Protein AF-A0A2V6X975-F1 (afdb_monomer_lite)

Secondary structure (DSSP, 8-state):
------PPP-----HHHHHHHHHHHHHHHHHHHHH--SSHHHHHH-HHHHHHHHHHHHHHHHHHHHHHHHHHHHTTPPPPP-

Foldseek 3Di:
DDDDDPDDPPLDLPPVLLVVLVVLLVVLVVQLVVLPDPDPVVCVPDPVNVVSNVVSVVRNVVSVVVSVVSNCVSVVHDDDDD

Sequence (82 aa):
MPRGSCGPPRHVVDSALVAAKIAAARDATARVRAVLPASADAFIVDRTAREVVTLNLFVAIQACLDLAAHWLADAGWDMPAT

Radius of gyration: 19.52 Å; chains: 1; bounding box: 44×18×61 Å

pLDDT: mean 88.79, std 14.52, range [45.38, 98.62]

Structure (mmCIF, N/CA/C/O backbone):
data_AF-A0A2V6X975-F1
#
_entry.id   AF-A0A2V6X975-F1
#
loop_
_atom_site.group_PDB
_atom_site.id
_atom_site.type_symbol
_atom_site.label_atom_id
_atom_site.label_alt_id
_atom_site.label_comp_id
_atom_site.label_asym_id
_atom_site.label_entity_id
_atom_site.label_seq_id
_atom_site.pdbx_PDB_ins_code
_atom_site.Cartn_x
_atom_site.Cartn_y
_atom_site.Cartn_z
_atom_site.occupancy
_atom_site.B_iso_or_equiv
_atom_site.auth_seq_id
_atom_site.auth_comp_id
_atom_site.auth_asym_id
_atom_site.auth_atom_id
_atom_site.pdbx_PDB_model_num
ATOM 1 N N . MET A 1 1 ? 27.759 5.706 -42.580 1.00 45.38 1 MET A N 1
ATOM 2 C CA . MET A 1 1 ? 26.631 4.875 -42.108 1.00 45.38 1 MET A CA 1
ATOM 3 C C . MET A 1 1 ? 27.161 3.789 -41.180 1.00 45.38 1 MET A C 1
ATOM 5 O O . MET A 1 1 ? 27.803 2.878 -41.690 1.00 45.38 1 MET A O 1
ATOM 9 N N . PRO A 1 2 ? 26.925 3.838 -39.860 1.00 52.97 2 PRO A N 1
ATOM 10 C CA . PRO A 1 2 ? 26.982 2.649 -39.023 1.00 52.97 2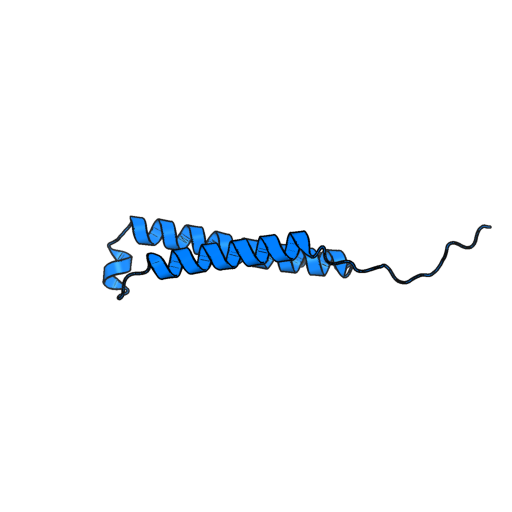 PRO A CA 1
ATOM 11 C C . PRO A 1 2 ? 25.560 2.151 -38.733 1.00 52.97 2 PRO A C 1
ATOM 13 O O . PRO A 1 2 ? 24.691 2.910 -38.310 1.00 52.97 2 PRO A O 1
ATOM 16 N N . ARG A 1 3 ? 25.320 0.863 -38.993 1.00 57.69 3 ARG A N 1
ATOM 17 C CA . ARG A 1 3 ? 24.089 0.159 -38.620 1.00 57.69 3 ARG A CA 1
ATOM 18 C C . ARG A 1 3 ? 24.129 -0.115 -37.116 1.00 57.69 3 ARG A C 1
ATOM 20 O O . ARG A 1 3 ? 24.863 -0.994 -36.675 1.00 57.69 3 ARG A O 1
ATOM 27 N N . GLY A 1 4 ? 23.372 0.661 -36.344 1.00 53.78 4 GLY A N 1
ATOM 28 C CA . GLY A 1 4 ? 23.125 0.401 -34.928 1.00 53.78 4 GLY A CA 1
ATOM 29 C C . GLY A 1 4 ? 22.148 -0.762 -34.762 1.00 53.78 4 GLY A C 1
ATOM 30 O O . GLY A 1 4 ? 21.024 -0.703 -35.245 1.00 53.78 4 GLY A O 1
ATOM 31 N N . SER A 1 5 ? 22.632 -1.823 -34.124 1.00 59.50 5 SER A N 1
ATOM 32 C CA . SER A 1 5 ? 21.930 -3.011 -33.623 1.00 59.50 5 SER A CA 1
ATOM 33 C C . SER A 1 5 ? 20.434 -2.821 -33.294 1.00 59.50 5 SER A C 1
ATOM 35 O O . SER A 1 5 ? 20.094 -2.188 -32.298 1.00 59.50 5 SER A O 1
ATOM 37 N N . CYS A 1 6 ? 19.546 -3.466 -34.060 1.00 54.62 6 CYS A N 1
ATOM 38 C CA . CYS A 1 6 ? 18.137 -3.690 -33.705 1.00 54.62 6 CYS A CA 1
ATOM 39 C C . CYS A 1 6 ? 18.008 -4.896 -32.753 1.00 54.62 6 CYS A C 1
ATOM 41 O O . CYS A 1 6 ? 17.577 -5.971 -33.166 1.00 54.62 6 CYS A O 1
ATOM 43 N N . GLY A 1 7 ? 18.413 -4.743 -31.492 1.00 60.94 7 GLY A N 1
ATOM 44 C CA . GLY A 1 7 ? 17.985 -5.655 -30.425 1.00 60.94 7 GLY A CA 1
ATOM 45 C C . GLY A 1 7 ? 16.732 -5.086 -29.751 1.00 60.94 7 GLY A C 1
ATOM 46 O O . GLY A 1 7 ? 16.686 -3.867 -29.575 1.00 60.94 7 GLY A O 1
ATOM 47 N N . PRO A 1 8 ? 15.720 -5.898 -29.382 1.00 54.53 8 PRO A N 1
ATOM 48 C CA . PRO A 1 8 ? 14.598 -5.391 -28.596 1.00 54.53 8 PRO A CA 1
ATOM 49 C C . PRO A 1 8 ? 15.128 -4.802 -27.276 1.00 54.53 8 PRO A C 1
ATOM 51 O O . PRO A 1 8 ? 16.126 -5.316 -26.751 1.00 54.53 8 PRO A O 1
ATOM 54 N N . PRO A 1 9 ? 14.514 -3.728 -26.741 1.00 59.09 9 PRO A N 1
ATOM 55 C CA . PRO A 1 9 ? 14.924 -3.170 -25.462 1.00 59.09 9 PRO A CA 1
ATOM 56 C C . PRO A 1 9 ? 14.897 -4.281 -24.413 1.00 59.09 9 PRO A C 1
ATOM 58 O O . PRO A 1 9 ? 13.949 -5.062 -24.316 1.00 59.09 9 PRO A O 1
ATOM 61 N N . ARG A 1 10 ? 15.994 -4.408 -23.667 1.00 58.16 10 ARG A N 1
ATOM 62 C CA . ARG A 1 10 ? 16.087 -5.373 -22.579 1.00 58.16 10 ARG A CA 1
ATOM 63 C C . ARG A 1 10 ? 15.262 -4.794 -21.433 1.00 58.16 10 ARG A C 1
ATOM 65 O O . ARG A 1 10 ? 15.777 -4.005 -20.654 1.00 58.16 10 ARG A O 1
ATOM 72 N N . HIS A 1 11 ? 13.983 -5.148 -21.405 1.00 63.16 11 HIS A N 1
ATOM 73 C CA . HIS A 1 11 ? 13.088 -4.933 -20.275 1.00 63.16 11 HIS A CA 1
ATOM 74 C C . HIS A 1 11 ? 13.683 -5.649 -19.071 1.00 63.16 11 HIS A C 1
ATOM 76 O O . HIS A 1 11 ? 13.729 -6.884 -19.030 1.00 63.16 11 HIS A O 1
ATOM 82 N N . VAL A 1 12 ? 14.239 -4.888 -18.139 1.00 65.94 12 VAL A N 1
ATOM 83 C CA . VAL A 1 12 ? 14.775 -5.439 -16.901 1.00 65.94 12 VAL A CA 1
ATOM 84 C C . VAL A 1 12 ? 14.121 -4.663 -15.787 1.00 65.94 12 VAL A C 1
ATOM 86 O O . VAL A 1 12 ? 14.693 -3.747 -15.201 1.00 65.94 12 VAL A O 1
ATOM 89 N N . VAL A 1 13 ? 12.901 -5.086 -15.479 1.00 81.31 13 VAL A N 1
ATOM 90 C CA . VAL A 1 13 ? 12.300 -4.854 -14.176 1.00 81.31 13 VAL A CA 1
ATOM 91 C C . VAL A 1 13 ? 13.362 -5.136 -13.110 1.00 81.31 13 VAL A C 1
ATOM 93 O O . VAL A 1 13 ? 13.769 -6.281 -12.910 1.00 81.31 13 VAL A O 1
ATOM 96 N N . ASP A 1 14 ? 13.829 -4.083 -12.442 1.00 91.25 14 ASP A N 1
ATOM 97 C CA . ASP A 1 14 ? 14.777 -4.202 -11.338 1.00 91.25 14 ASP A CA 1
ATOM 98 C C . ASP A 1 14 ? 14.171 -5.053 -10.210 1.00 91.25 14 ASP A C 1
ATOM 100 O O . ASP A 1 14 ? 13.262 -4.636 -9.486 1.00 91.25 14 ASP A O 1
ATOM 104 N N . SER A 1 15 ? 14.687 -6.273 -10.059 1.00 90.50 15 SER A N 1
ATOM 105 C CA . SER A 1 15 ? 14.211 -7.236 -9.070 1.00 90.50 15 SER A CA 1
ATOM 106 C C . SER A 1 15 ? 14.450 -6.785 -7.631 1.00 90.50 15 SER A C 1
ATOM 108 O O . SER A 1 15 ? 13.669 -7.146 -6.751 1.00 90.50 15 SER A O 1
ATOM 110 N N . ALA A 1 16 ? 15.511 -6.014 -7.374 1.00 92.75 16 ALA A N 1
ATOM 111 C CA . ALA A 1 16 ? 15.804 -5.506 -6.038 1.00 92.75 16 ALA A CA 1
ATOM 112 C C . ALA A 1 16 ? 14.805 -4.407 -5.659 1.00 92.75 16 ALA A C 1
ATOM 114 O O . ALA A 1 16 ? 14.255 -4.433 -4.555 1.00 92.75 16 ALA A O 1
ATOM 115 N N . LEU A 1 17 ? 14.499 -3.505 -6.598 1.00 92.25 17 LEU A N 1
ATOM 116 C CA . LEU A 1 17 ? 13.449 -2.502 -6.418 1.00 92.25 17 LEU A CA 1
ATOM 117 C C . LEU A 1 17 ? 12.088 -3.166 -6.175 1.00 92.25 17 LEU A C 1
ATOM 119 O O . LEU A 1 17 ? 11.400 -2.825 -5.210 1.00 92.25 17 LEU A O 1
ATOM 123 N N . VAL A 1 18 ? 11.718 -4.149 -7.001 1.00 95.50 18 VAL A N 1
ATOM 124 C CA . VAL A 1 18 ? 10.450 -4.878 -6.845 1.00 95.50 18 VAL A CA 1
ATOM 125 C C . VAL A 1 18 ? 10.376 -5.580 -5.491 1.00 95.50 18 VAL A C 1
ATOM 127 O O . VAL A 1 18 ? 9.375 -5.445 -4.785 1.00 95.50 18 VAL A O 1
ATOM 130 N N . ALA A 1 19 ? 11.435 -6.288 -5.091 1.00 96.69 19 ALA A N 1
ATOM 131 C CA . ALA A 1 19 ? 11.483 -6.962 -3.798 1.00 96.69 19 ALA A CA 1
ATOM 132 C C . ALA A 1 19 ? 11.316 -5.971 -2.636 1.00 96.69 19 ALA A C 1
ATOM 134 O O . ALA A 1 19 ? 10.536 -6.235 -1.718 1.00 96.69 19 ALA A O 1
ATOM 135 N N . ALA A 1 20 ? 11.979 -4.812 -2.701 1.00 96.94 20 ALA A N 1
ATOM 136 C CA . ALA A 1 20 ? 11.865 -3.768 -1.687 1.00 96.94 20 ALA A CA 1
ATOM 137 C C . ALA A 1 20 ? 10.438 -3.197 -1.591 1.00 96.94 20 ALA A C 1
ATOM 139 O O . ALA A 1 20 ? 9.917 -3.030 -0.487 1.00 96.94 20 ALA A O 1
ATOM 140 N N . LYS A 1 21 ? 9.767 -2.947 -2.723 1.00 97.56 21 LYS A N 1
ATOM 141 C CA . LYS A 1 21 ? 8.380 -2.445 -2.733 1.00 97.56 21 LYS A CA 1
ATOM 142 C C . LYS A 1 21 ? 7.379 -3.487 -2.230 1.00 97.56 21 LYS A C 1
ATOM 144 O O . LYS A 1 21 ? 6.490 -3.146 -1.451 1.00 97.56 21 LYS A O 1
ATOM 149 N N . ILE A 1 22 ? 7.555 -4.761 -2.590 1.00 98.19 22 ILE A N 1
ATOM 150 C CA . ILE A 1 22 ? 6.735 -5.861 -2.054 1.00 98.19 22 ILE A CA 1
ATOM 151 C C . ILE A 1 22 ? 6.930 -5.993 -0.539 1.00 98.19 22 ILE A C 1
ATOM 153 O O . ILE A 1 22 ? 5.947 -6.164 0.184 1.00 98.19 22 ILE A O 1
ATOM 157 N N . ALA A 1 23 ? 8.169 -5.905 -0.049 1.00 98.38 23 ALA A N 1
ATOM 158 C CA . ALA A 1 23 ? 8.454 -5.931 1.383 1.00 98.38 23 ALA A CA 1
ATOM 159 C C . ALA A 1 23 ? 7.766 -4.763 2.107 1.00 98.38 23 ALA A C 1
ATOM 161 O O . ALA A 1 23 ? 7.048 -4.992 3.076 1.00 98.38 23 ALA A O 1
ATOM 162 N N . ALA A 1 24 ? 7.866 -3.542 1.571 1.00 98.12 24 ALA A N 1
ATOM 163 C CA . ALA A 1 24 ? 7.195 -2.372 2.135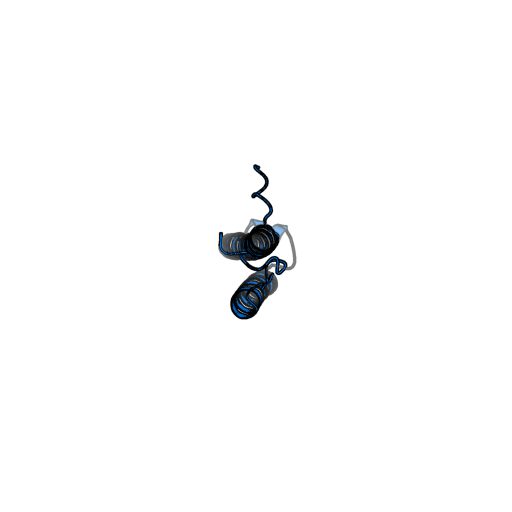 1.00 98.12 24 ALA A CA 1
ATOM 164 C C . ALA A 1 24 ? 5.663 -2.536 2.200 1.00 98.12 24 ALA A C 1
ATOM 166 O O . ALA A 1 24 ? 5.054 -2.251 3.232 1.00 98.12 24 ALA A O 1
ATOM 167 N N . ALA A 1 25 ? 5.031 -3.044 1.136 1.00 98.50 25 ALA A N 1
ATOM 168 C CA . ALA A 1 25 ? 3.589 -3.301 1.122 1.00 98.50 25 ALA A CA 1
ATOM 169 C C . ALA A 1 25 ? 3.179 -4.392 2.132 1.00 98.50 25 ALA A C 1
ATOM 171 O O . ALA A 1 25 ? 2.152 -4.274 2.812 1.00 98.50 25 ALA A O 1
ATOM 172 N N . ARG A 1 26 ? 3.986 -5.451 2.271 1.00 98.56 26 ARG A N 1
ATOM 173 C CA . ARG A 1 26 ? 3.764 -6.509 3.269 1.00 98.56 26 ARG A CA 1
ATOM 174 C C . ARG A 1 26 ? 3.878 -5.974 4.690 1.00 98.56 26 ARG A C 1
ATOM 176 O O . ARG A 1 26 ? 2.978 -6.217 5.489 1.00 98.56 26 ARG A O 1
ATOM 183 N N . ASP A 1 27 ? 4.915 -5.204 4.986 1.00 98.62 27 ASP A N 1
ATOM 184 C CA . ASP A 1 27 ? 5.121 -4.630 6.315 1.00 98.62 27 ASP A CA 1
ATOM 185 C C . ASP A 1 27 ? 3.997 -3.659 6.684 1.00 98.62 27 ASP A C 1
ATOM 187 O O . ASP A 1 27 ? 3.461 -3.708 7.794 1.00 98.62 27 ASP A O 1
ATOM 191 N N . ALA A 1 28 ? 3.578 -2.817 5.738 1.00 98.62 28 ALA A N 1
ATOM 192 C CA . ALA A 1 28 ? 2.478 -1.888 5.946 1.00 98.62 28 ALA A CA 1
ATOM 193 C C . ALA A 1 28 ? 1.150 -2.623 6.207 1.00 98.62 28 ALA A C 1
ATOM 195 O O . ALA A 1 28 ? 0.446 -2.334 7.176 1.00 98.62 28 ALA A O 1
ATOM 196 N N . THR A 1 29 ? 0.819 -3.638 5.403 1.00 98.56 29 THR A N 1
ATOM 197 C CA . THR A 1 29 ? -0.407 -4.430 5.611 1.00 98.56 29 THR A CA 1
ATOM 198 C C . THR A 1 29 ? -0.358 -5.280 6.884 1.00 98.56 29 THR A C 1
ATOM 200 O O . THR A 1 29 ? -1.389 -5.450 7.539 1.00 98.56 29 THR A O 1
ATOM 203 N N . ALA A 1 30 ? 0.817 -5.771 7.287 1.00 98.62 30 ALA A N 1
ATOM 204 C CA . ALA A 1 30 ? 1.005 -6.450 8.567 1.00 98.62 30 ALA A CA 1
ATOM 205 C C . ALA A 1 30 ? 0.751 -5.500 9.746 1.00 98.62 30 ALA A C 1
ATOM 207 O O . ALA A 1 30 ? 0.036 -5.863 10.679 1.00 98.62 30 ALA A O 1
ATOM 208 N N . ARG A 1 31 ? 1.253 -4.260 9.673 1.00 98.25 31 ARG A N 1
ATOM 209 C CA . ARG A 1 31 ? 0.978 -3.220 10.676 1.00 98.25 31 ARG A CA 1
ATOM 210 C C . ARG A 1 31 ? -0.507 -2.901 10.770 1.00 98.25 31 ARG A C 1
ATOM 212 O O . ARG A 1 31 ? -1.020 -2.871 11.881 1.00 98.25 31 ARG A O 1
ATOM 219 N N . VAL A 1 32 ? -1.206 -2.747 9.639 1.00 98.44 32 VAL A N 1
ATOM 220 C CA . VAL A 1 32 ? -2.672 -2.569 9.626 1.00 98.44 32 VAL A CA 1
ATOM 221 C C . VAL A 1 32 ? -3.353 -3.709 10.381 1.00 98.44 32 VAL A C 1
ATOM 223 O O . VAL A 1 32 ? -4.118 -3.450 11.302 1.00 98.44 32 VAL A O 1
ATOM 226 N N . ARG A 1 33 ? -3.041 -4.969 10.047 1.00 98.06 33 ARG A N 1
ATOM 227 C CA . ARG A 1 33 ? -3.647 -6.143 10.702 1.00 98.06 33 ARG A CA 1
ATOM 228 C C . ARG A 1 33 ? -3.352 -6.214 12.200 1.00 98.06 33 ARG A C 1
ATOM 230 O O . ARG A 1 33 ? -4.198 -6.686 12.945 1.00 98.06 33 ARG A O 1
ATOM 237 N N . ALA A 1 34 ? -2.174 -5.764 12.627 1.00 97.94 34 ALA A N 1
ATOM 238 C CA . ALA A 1 34 ? -1.769 -5.796 14.029 1.00 97.94 34 ALA A CA 1
ATOM 239 C C . ALA A 1 34 ? -2.500 -4.763 14.899 1.00 97.94 34 ALA A C 1
ATOM 241 O O . ALA A 1 34 ? -2.657 -4.994 16.094 1.00 97.94 34 ALA A O 1
ATOM 242 N N . V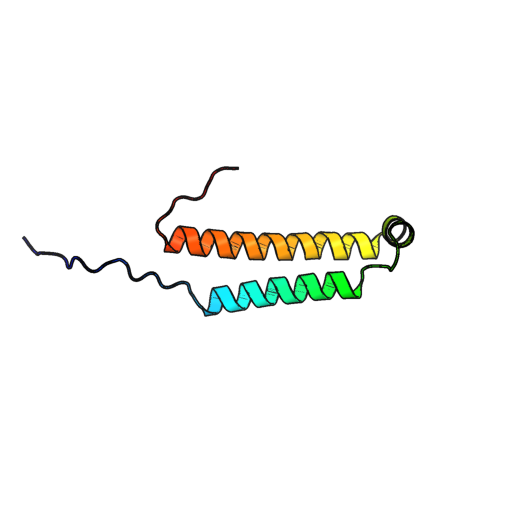AL A 1 35 ? -2.926 -3.633 14.321 1.00 96.94 35 VAL A N 1
ATOM 243 C CA . VAL A 1 35 ? -3.573 -2.545 15.077 1.00 96.94 35 VAL A CA 1
ATOM 244 C C . VAL A 1 35 ? -5.072 -2.413 14.826 1.00 96.94 35 VAL A C 1
ATOM 246 O O . VAL A 1 35 ? -5.725 -1.635 15.513 1.00 96.94 35 VAL A O 1
ATOM 249 N N . LEU A 1 36 ? -5.623 -3.121 13.834 1.00 96.25 36 LEU A N 1
ATOM 250 C CA . LEU A 1 36 ? -7.034 -3.010 13.479 1.00 96.25 36 LEU A CA 1
ATOM 251 C C . LEU A 1 36 ? -7.916 -3.631 14.579 1.00 96.25 36 LEU A C 1
ATOM 253 O O . LEU A 1 36 ? -7.810 -4.835 14.831 1.00 96.25 36 LEU A O 1
ATOM 257 N N . PRO A 1 37 ? -8.813 -2.855 15.214 1.00 95.12 37 PRO A N 1
ATOM 258 C CA . PRO A 1 37 ? -9.737 -3.381 16.212 1.00 95.12 37 PRO A CA 1
ATOM 259 C C . PRO A 1 37 ? -10.772 -4.330 15.597 1.00 95.12 37 PRO A C 1
ATOM 261 O O . PRO A 1 37 ? -11.082 -4.262 14.410 1.00 95.12 37 PRO A O 1
ATOM 264 N N . ALA A 1 38 ? -11.367 -5.187 16.430 1.00 94.44 38 ALA A N 1
ATOM 265 C CA . ALA A 1 38 ? -12.335 -6.196 15.990 1.00 94.44 38 ALA A CA 1
ATOM 266 C C . ALA A 1 38 ? -13.680 -5.622 15.497 1.00 94.44 38 ALA A C 1
ATOM 268 O O . ALA A 1 38 ? -14.461 -6.349 14.886 1.00 94.44 38 ALA A O 1
ATOM 269 N N . SER A 1 39 ? -13.973 -4.344 15.763 1.00 97.12 39 SER A N 1
ATOM 270 C CA . SER A 1 39 ? -15.209 -3.688 15.332 1.00 97.12 39 SER A CA 1
ATOM 271 C C . SER A 1 39 ? -14.963 -2.282 14.790 1.00 97.12 39 SER A C 1
ATOM 273 O O . SER A 1 39 ? -14.022 -1.589 15.183 1.00 97.12 39 SER A O 1
ATOM 275 N N . ALA A 1 40 ? -15.857 -1.851 13.898 1.00 96.44 40 ALA A N 1
ATOM 276 C CA . ALA A 1 40 ? -15.837 -0.504 13.342 1.00 96.44 40 ALA A CA 1
ATOM 277 C C . ALA A 1 40 ? -16.017 0.563 14.432 1.00 96.44 40 ALA A C 1
ATOM 279 O O . ALA A 1 40 ? -15.290 1.550 14.428 1.00 96.44 40 ALA A O 1
ATOM 280 N N . ASP A 1 41 ? -16.907 0.341 15.403 1.00 97.88 41 ASP A N 1
ATOM 281 C CA . ASP A 1 41 ? -17.128 1.287 16.504 1.00 97.88 41 ASP A CA 1
ATOM 282 C C . ASP A 1 41 ? -15.864 1.482 17.349 1.00 97.88 41 ASP A C 1
ATOM 284 O O . ASP A 1 41 ? -15.492 2.616 17.652 1.00 97.88 41 ASP A O 1
ATOM 288 N N . ALA A 1 42 ? -15.152 0.391 17.664 1.00 97.06 42 ALA A N 1
ATOM 289 C CA . ALA A 1 42 ? -13.879 0.456 18.381 1.00 97.06 42 ALA A CA 1
ATOM 290 C C . ALA A 1 42 ? -12.804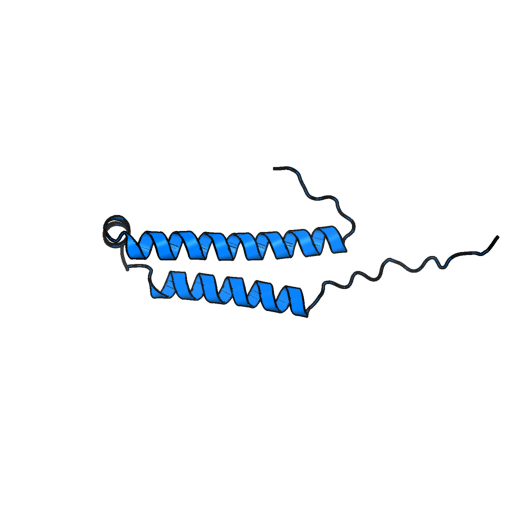 1.192 17.565 1.00 97.06 42 ALA A C 1
ATOM 292 O O . ALA A 1 42 ? -12.032 1.973 18.114 1.00 97.06 42 ALA A O 1
ATOM 293 N N . PHE A 1 43 ? -12.787 0.996 16.245 1.00 97.50 43 PHE A N 1
ATOM 294 C CA . PHE A 1 43 ? -11.883 1.714 15.351 1.00 97.50 43 PHE A CA 1
ATOM 295 C C . PHE A 1 43 ? -12.205 3.212 15.249 1.00 97.50 43 PHE A C 1
ATOM 297 O O . PHE A 1 43 ? -11.294 4.034 15.239 1.00 97.50 43 PHE A O 1
ATOM 304 N N . ILE A 1 44 ? -13.483 3.597 15.207 1.00 97.38 44 ILE A N 1
ATOM 305 C CA . ILE A 1 44 ? -13.905 5.001 15.077 1.00 97.38 44 ILE A CA 1
ATOM 306 C C . ILE A 1 44 ? -13.444 5.837 16.275 1.00 97.38 44 ILE A C 1
ATOM 308 O O . ILE A 1 44 ? -12.979 6.968 16.096 1.00 97.38 44 ILE A O 1
ATOM 312 N N . VAL A 1 45 ? -13.553 5.296 17.490 1.00 97.50 45 VAL A N 1
ATOM 313 C CA . VAL A 1 45 ? -13.188 6.027 18.713 1.00 97.50 45 VAL A CA 1
ATOM 314 C C . VAL A 1 45 ? -11.681 6.017 18.987 1.00 97.50 45 VAL A C 1
ATOM 316 O O . VAL A 1 45 ? -11.172 6.950 19.608 1.00 97.50 45 VAL A O 1
ATOM 319 N N . ASP A 1 46 ? -10.943 5.032 18.471 1.00 97.75 46 ASP A N 1
ATOM 320 C CA . ASP A 1 46 ? -9.488 4.947 18.613 1.00 97.75 46 ASP A CA 1
ATOM 321 C C . ASP A 1 46 ? -8.774 5.793 17.544 1.00 97.75 46 ASP A C 1
ATOM 323 O O . ASP A 1 46 ? -8.603 5.414 16.382 1.00 97.75 46 ASP A O 1
ATOM 327 N N . ARG A 1 47 ? -8.353 7.000 17.931 1.00 97.75 47 ARG A N 1
ATOM 328 C CA . ARG A 1 47 ? -7.616 7.913 17.046 1.00 97.75 47 ARG A CA 1
ATOM 329 C C . ARG A 1 47 ? -6.269 7.338 16.601 1.00 97.75 47 ARG A C 1
ATOM 331 O O . ARG A 1 47 ? -5.915 7.482 15.432 1.00 97.75 47 ARG A O 1
ATOM 338 N N . THR A 1 48 ? -5.525 6.712 17.505 1.00 97.75 48 THR A N 1
ATOM 339 C CA . THR A 1 48 ? -4.180 6.212 17.208 1.00 97.75 48 THR A CA 1
ATOM 340 C C . THR A 1 48 ? -4.251 5.052 16.225 1.00 97.75 48 THR A C 1
ATOM 342 O O . THR A 1 48 ? -3.519 5.053 15.233 1.00 97.75 48 THR A O 1
ATOM 345 N N . ALA A 1 49 ? -5.179 4.112 16.428 1.00 97.38 49 ALA A N 1
ATOM 346 C CA . ALA A 1 49 ? -5.411 3.035 15.471 1.00 97.38 49 ALA A CA 1
ATOM 347 C C . ALA A 1 49 ? -5.772 3.591 14.086 1.00 97.38 49 ALA A C 1
ATOM 349 O O . ALA A 1 49 ? -5.220 3.135 13.084 1.00 97.38 49 ALA A O 1
ATOM 350 N N . ARG A 1 50 ? -6.628 4.620 14.007 1.00 97.94 50 ARG A N 1
ATOM 351 C CA . ARG A 1 50 ? -6.977 5.260 12.726 1.00 97.94 50 ARG A CA 1
ATOM 352 C C . ARG A 1 50 ? -5.786 5.889 12.023 1.00 97.94 50 ARG A C 1
ATOM 354 O O . ARG A 1 50 ? -5.638 5.692 10.818 1.00 97.94 50 ARG A O 1
ATOM 361 N N . GLU A 1 51 ? -4.945 6.624 12.741 1.00 98.44 51 GLU A N 1
ATOM 362 C CA . GLU A 1 51 ? -3.750 7.255 12.169 1.00 98.44 51 GLU A CA 1
ATOM 363 C C . GLU A 1 51 ? -2.771 6.197 11.639 1.00 98.44 51 GLU A C 1
ATOM 365 O O . GLU A 1 51 ? -2.314 6.292 10.497 1.00 98.44 51 GLU A O 1
ATOM 370 N N . VAL A 1 52 ? -2.524 5.136 12.415 1.00 98.25 52 VAL A N 1
ATOM 371 C CA . VAL A 1 52 ? -1.649 4.030 12.000 1.00 98.25 52 VAL A CA 1
ATOM 372 C C . VAL A 1 52 ? -2.225 3.293 10.792 1.00 98.25 52 VAL A C 1
ATOM 374 O O . VAL A 1 52 ? -1.500 3.071 9.821 1.00 98.25 52 VAL A O 1
ATOM 377 N N . VAL A 1 53 ? -3.511 2.933 10.809 1.00 98.25 53 VAL A N 1
ATOM 378 C CA . VAL A 1 53 ? -4.156 2.23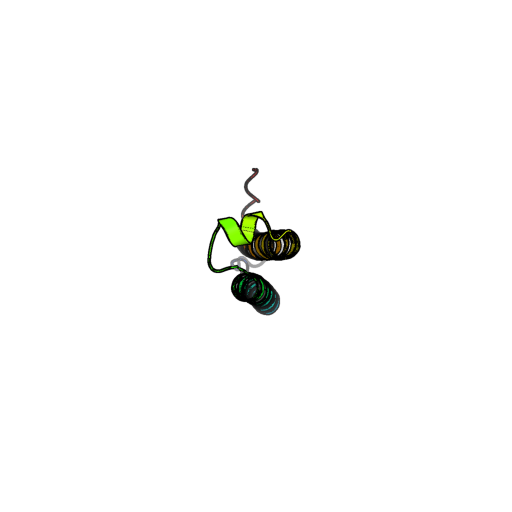8 9.684 1.00 98.25 53 VAL A CA 1
ATOM 379 C C . VAL A 1 53 ? -4.135 3.103 8.427 1.00 98.25 53 VAL A C 1
ATOM 381 O O . VAL A 1 53 ? -3.731 2.620 7.373 1.00 98.25 53 VAL A O 1
ATOM 384 N N . THR A 1 54 ? -4.493 4.384 8.536 1.00 98.06 54 THR A N 1
ATOM 385 C CA . THR A 1 54 ? -4.524 5.317 7.398 1.00 98.06 54 THR A CA 1
ATOM 386 C C . THR A 1 54 ? -3.142 5.467 6.772 1.00 98.06 54 THR A C 1
ATOM 388 O O . THR A 1 54 ? -2.994 5.293 5.562 1.00 98.06 54 THR A O 1
ATOM 391 N N . LEU A 1 55 ? -2.114 5.723 7.587 1.00 98.56 55 LEU A N 1
ATOM 392 C CA . LEU A 1 55 ? -0.747 5.881 7.097 1.00 98.56 55 LEU A CA 1
ATOM 393 C C . LEU A 1 55 ? -0.236 4.605 6.420 1.00 98.56 55 LEU A C 1
ATOM 395 O O . LEU A 1 55 ? 0.357 4.668 5.346 1.00 98.56 55 LEU A O 1
ATOM 399 N N . ASN A 1 56 ? -0.469 3.438 7.020 1.00 98.62 56 ASN A N 1
ATOM 400 C CA . ASN A 1 56 ? 0.033 2.186 6.458 1.00 98.62 56 ASN A CA 1
ATOM 401 C C . ASN A 1 56 ? -0.738 1.764 5.199 1.00 98.62 56 ASN A C 1
ATOM 403 O O . ASN A 1 56 ? -0.132 1.246 4.264 1.00 98.62 56 ASN A O 1
ATOM 407 N N . LEU A 1 57 ? -2.043 2.037 5.113 1.00 98.56 57 LEU A N 1
ATOM 408 C CA . LEU A 1 57 ? -2.779 1.856 3.860 1.00 98.56 57 LEU A CA 1
ATOM 409 C C . LEU A 1 57 ? -2.245 2.781 2.764 1.00 98.56 57 LEU A C 1
ATOM 411 O O . LEU A 1 57 ? -2.032 2.321 1.644 1.00 98.56 57 LEU A O 1
ATOM 415 N N . PHE A 1 58 ? -1.959 4.045 3.091 1.00 98.56 58 PHE A N 1
ATOM 416 C CA . PHE A 1 58 ? -1.330 4.968 2.149 1.00 98.56 58 PHE A CA 1
ATOM 417 C C . PHE A 1 58 ? 0.014 4.425 1.645 1.00 98.56 58 PHE A C 1
ATOM 419 O O . PHE A 1 58 ? 0.209 4.329 0.437 1.00 98.56 58 PHE A O 1
ATOM 426 N N . VAL A 1 59 ? 0.903 3.980 2.540 1.00 98.44 59 VAL A N 1
ATOM 427 C CA . VAL A 1 59 ? 2.202 3.386 2.167 1.00 98.44 59 VAL A CA 1
ATOM 428 C C . VAL A 1 59 ? 2.035 2.157 1.268 1.00 98.44 59 VAL A C 1
ATOM 430 O O . VAL A 1 59 ? 2.738 2.040 0.266 1.00 98.44 59 VAL A O 1
ATOM 433 N N . ALA A 1 60 ? 1.101 1.257 1.587 1.00 98.56 60 ALA A N 1
ATOM 434 C CA . ALA A 1 60 ? 0.848 0.070 0.773 1.00 98.56 60 ALA A CA 1
ATOM 435 C C . ALA A 1 60 ? 0.368 0.438 -0.641 1.00 98.56 60 ALA A C 1
ATOM 437 O O . ALA A 1 60 ? 0.853 -0.128 -1.619 1.00 98.56 60 ALA A O 1
ATOM 438 N N . ILE A 1 61 ? -0.538 1.415 -0.755 1.00 98.25 61 ILE A N 1
ATOM 439 C CA . ILE A 1 61 ? -1.028 1.907 -2.048 1.00 98.25 61 ILE A CA 1
ATOM 440 C C . ILE A 1 61 ? 0.109 2.553 -2.842 1.00 98.25 61 ILE A C 1
ATOM 442 O O . ILE A 1 61 ? 0.282 2.219 -4.010 1.00 98.25 61 ILE A O 1
ATOM 446 N N . GLN A 1 62 ? 0.917 3.418 -2.221 1.00 97.56 62 GLN A N 1
ATOM 447 C CA . GLN A 1 62 ? 2.057 4.048 -2.896 1.00 97.56 62 GLN A CA 1
ATOM 448 C C . GLN A 1 62 ? 3.069 3.007 -3.389 1.00 97.56 62 GLN A C 1
ATOM 450 O O . GLN A 1 62 ? 3.511 3.084 -4.528 1.00 97.56 62 GLN A O 1
ATOM 455 N N . ALA A 1 63 ? 3.362 1.968 -2.599 1.00 97.88 63 ALA A N 1
ATOM 456 C CA . ALA A 1 63 ? 4.235 0.882 -3.042 1.00 97.88 63 ALA A CA 1
ATOM 457 C C . ALA A 1 63 ? 3.675 0.132 -4.268 1.00 97.88 63 ALA A C 1
ATOM 459 O O . ALA A 1 63 ? 4.438 -0.230 -5.165 1.00 97.88 63 ALA A O 1
ATOM 460 N N . CYS A 1 64 ? 2.356 -0.076 -4.336 1.00 97.31 64 CYS A N 1
ATOM 461 C CA . CYS A 1 64 ? 1.700 -0.653 -5.512 1.00 97.31 64 CYS A CA 1
ATOM 462 C C . CYS A 1 64 ? 1.756 0.279 -6.733 1.00 97.31 64 CYS A C 1
ATOM 464 O O . CYS A 1 64 ? 1.984 -0.195 -7.845 1.00 97.31 64 CYS A O 1
ATOM 466 N N . LEU A 1 65 ? 1.569 1.588 -6.538 1.00 95.50 65 LEU A N 1
ATOM 467 C CA . LEU A 1 65 ? 1.674 2.580 -7.613 1.00 95.50 65 LEU A CA 1
ATOM 468 C C . LEU A 1 65 ? 3.104 2.669 -8.152 1.00 95.50 65 LEU A C 1
ATOM 470 O O . LEU A 1 65 ? 3.288 2.669 -9.364 1.00 95.50 65 LEU A O 1
ATOM 474 N N . ASP A 1 66 ? 4.106 2.648 -7.275 1.00 94.38 66 ASP A N 1
ATOM 475 C CA . ASP A 1 66 ? 5.518 2.630 -7.663 1.00 94.38 66 ASP A CA 1
ATOM 476 C C . ASP A 1 66 ? 5.864 1.383 -8.491 1.00 94.38 66 ASP A C 1
ATOM 478 O O . ASP A 1 66 ? 6.593 1.475 -9.476 1.00 94.38 66 ASP A O 1
ATOM 482 N N . LEU A 1 67 ? 5.327 0.212 -8.119 1.00 94.62 67 LEU A N 1
ATOM 483 C CA . LEU A 1 67 ? 5.486 -1.024 -8.894 1.00 94.62 67 LEU A CA 1
ATOM 484 C C . LEU A 1 67 ? 4.848 -0.910 -10.282 1.00 94.62 67 LEU A C 1
ATOM 486 O O . LEU A 1 67 ? 5.464 -1.303 -11.272 1.00 94.62 67 LEU A O 1
ATOM 490 N N . ALA A 1 68 ? 3.633 -0.363 -10.360 1.00 92.56 68 ALA A N 1
ATOM 491 C CA . ALA A 1 68 ? 2.942 -0.161 -11.629 1.00 92.56 68 ALA A CA 1
ATOM 492 C C . ALA A 1 68 ? 3.690 0.836 -12.526 1.00 92.56 68 ALA A C 1
ATOM 494 O O . ALA A 1 68 ? 3.892 0.559 -13.706 1.00 92.56 68 ALA A O 1
ATOM 495 N N . ALA A 1 69 ? 4.150 1.956 -11.964 1.00 91.25 69 ALA A N 1
ATOM 496 C CA . ALA A 1 69 ? 4.937 2.956 -12.677 1.00 91.25 69 ALA A CA 1
ATOM 497 C C . ALA A 1 69 ? 6.262 2.373 -13.184 1.00 91.25 69 ALA A C 1
ATOM 499 O O . ALA A 1 69 ? 6.632 2.605 -14.332 1.00 91.25 69 ALA A O 1
ATOM 500 N N . HIS A 1 70 ? 6.941 1.563 -12.367 1.00 90.62 70 HIS A N 1
ATOM 501 C CA . HIS A 1 70 ? 8.163 0.866 -12.769 1.00 90.62 70 HIS A CA 1
ATOM 5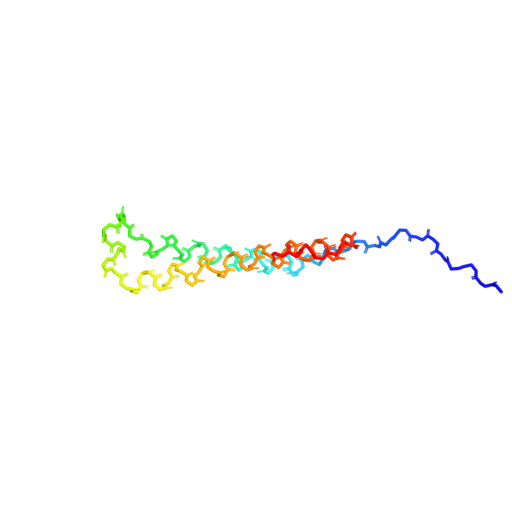02 C C . HIS A 1 70 ? 7.922 -0.091 -13.939 1.00 90.62 70 HIS A C 1
ATOM 504 O O . HIS A 1 70 ? 8.688 -0.093 -14.896 1.00 90.62 70 HIS A O 1
ATOM 510 N N . TRP A 1 71 ? 6.836 -0.867 -13.908 1.00 90.00 71 TRP A N 1
ATOM 511 C CA . TRP A 1 71 ? 6.474 -1.751 -15.020 1.00 90.00 71 TRP A CA 1
ATOM 512 C C . TRP A 1 71 ? 6.079 -1.002 -16.290 1.00 90.00 71 TRP A C 1
ATOM 514 O O . TRP A 1 71 ? 6.464 -1.431 -17.372 1.00 90.00 71 TRP A O 1
ATOM 524 N N . LEU A 1 72 ? 5.336 0.100 -16.181 1.00 90.19 72 LEU A N 1
ATOM 525 C CA . LEU A 1 72 ? 4.960 0.922 -17.335 1.00 90.19 72 LEU A CA 1
ATOM 526 C C . LEU A 1 72 ? 6.183 1.584 -17.974 1.00 90.19 72 LEU A C 1
ATOM 528 O O . LEU A 1 72 ? 6.355 1.509 -19.189 1.00 90.19 72 LEU A O 1
ATOM 532 N N . ALA A 1 73 ? 7.057 2.169 -17.153 1.00 87.69 73 ALA A N 1
ATOM 533 C CA . ALA A 1 73 ? 8.295 2.783 -17.613 1.00 87.69 73 ALA A CA 1
ATOM 534 C C . ALA A 1 73 ? 9.223 1.749 -18.253 1.00 87.69 73 ALA A C 1
ATOM 536 O O . ALA A 1 73 ? 9.779 2.012 -19.319 1.00 87.69 73 ALA A O 1
ATOM 537 N N . ASP A 1 74 ? 9.342 0.564 -17.641 1.00 86.19 74 ASP A N 1
ATOM 538 C CA . ASP A 1 74 ? 10.067 -0.546 -18.243 1.00 86.19 74 ASP A CA 1
ATOM 539 C C . ASP A 1 74 ? 9.441 -0.871 -19.599 1.00 86.19 74 ASP A C 1
ATOM 541 O O . ASP A 1 74 ? 10.174 -0.784 -20.572 1.00 86.19 74 ASP A O 1
ATOM 545 N N . ALA A 1 75 ? 8.116 -1.092 -19.690 1.00 85.81 75 ALA A N 1
ATOM 546 C CA . ALA A 1 75 ? 7.326 -1.354 -20.911 1.00 85.81 75 ALA A CA 1
ATOM 547 C C . ALA A 1 75 ? 7.425 -0.270 -22.014 1.00 85.81 75 ALA A C 1
ATOM 549 O O . ALA A 1 75 ? 6.953 -0.492 -23.133 1.00 85.81 75 ALA A O 1
ATOM 550 N N . GLY A 1 76 ? 8.043 0.880 -21.727 1.00 86.25 76 GLY A N 1
ATOM 551 C CA . GLY A 1 76 ? 8.121 2.030 -22.628 1.00 86.25 76 GLY A CA 1
ATOM 552 C C . GLY A 1 76 ? 6.783 2.751 -22.793 1.00 86.25 76 GLY A C 1
ATOM 553 O O . GLY A 1 76 ? 6.566 3.407 -23.811 1.00 86.25 76 GLY A O 1
ATOM 554 N N . TRP A 1 77 ? 5.864 2.575 -21.842 1.00 85.25 77 TRP A N 1
ATOM 555 C CA . TRP A 1 77 ? 4.540 3.189 -21.854 1.00 85.25 77 TRP A CA 1
ATOM 556 C C . TRP A 1 77 ? 4.562 4.479 -21.036 1.00 85.25 77 TRP A C 1
ATOM 558 O O . TRP A 1 77 ? 5.174 4.541 -19.969 1.00 85.25 77 TRP A O 1
ATOM 568 N N . ASP A 1 78 ? 3.857 5.499 -21.524 1.00 82.00 78 ASP A N 1
ATOM 569 C CA . ASP A 1 78 ? 3.654 6.734 -20.771 1.00 82.00 78 ASP A CA 1
ATOM 570 C C . ASP A 1 78 ? 2.789 6.486 -19.531 1.00 82.00 78 ASP A C 1
ATOM 572 O O . ASP A 1 78 ? 1.941 5.587 -19.490 1.00 82.00 78 ASP A O 1
ATOM 576 N N . MET A 1 79 ? 2.980 7.324 -18.511 1.00 77.50 79 MET A N 1
ATOM 577 C CA . MET A 1 79 ? 2.172 7.250 -17.303 1.00 77.50 79 MET A CA 1
ATOM 578 C C . MET A 1 79 ? 0.740 7.726 -17.605 1.00 77.50 79 MET A C 1
ATOM 580 O O . MET A 1 79 ? 0.571 8.853 -18.080 1.00 77.50 79 MET A O 1
ATOM 584 N N . PRO A 1 80 ? -0.306 6.929 -17.317 1.00 78.56 80 PRO A N 1
ATOM 585 C CA . PRO A 1 80 ? -1.680 7.400 -17.421 1.00 78.56 80 PRO A CA 1
ATOM 586 C C . PRO A 1 80 ? -1.902 8.607 -16.502 1.00 78.56 80 PRO A C 1
ATOM 588 O O . PRO A 1 80 ? -1.540 8.580 -15.324 1.00 78.56 80 PRO A O 1
ATOM 591 N N . ALA A 1 81 ? -2.504 9.663 -17.049 1.00 80.81 81 ALA A N 1
ATOM 592 C CA . ALA A 1 81 ? -2.959 10.803 -16.263 1.00 80.81 81 ALA A CA 1
ATOM 593 C C . ALA A 1 81 ? -4.193 10.412 -15.431 1.00 80.81 81 ALA A C 1
ATOM 595 O O . ALA A 1 81 ? -5.054 9.670 -15.909 1.00 80.81 81 ALA A O 1
ATOM 596 N N . THR A 1 82 ? -4.253 10.912 -14.196 1.00 65.12 82 THR A N 1
ATOM 597 C CA . THR A 1 82 ? -5.407 10.801 -13.287 1.00 65.12 82 THR A CA 1
ATOM 598 C C . THR A 1 82 ? -6.385 11.943 -13.476 1.00 65.12 82 THR A C 1
ATOM 600 O O . THR A 1 82 ? -5.894 13.094 -13.542 1.00 65.12 82 THR A O 1
#